Protein AF-A0A7C3GWP3-F1 (afdb_monomer_lite)

Secondary structure (DSSP, 8-state):
--SSSS--PPPHHHHHSHHHHHHHHHHHHHHIIIIISTT--SHHHHHHHHHHHHHH-HHHHHTTTSSSS-HHHHHHHHTTS-HHHHHHHHHHH-S-HHHHHHHHHHHHHHTT--

Structure (mmCIF, N/CA/C/O backbone):
data_AF-A0A7C3GWP3-F1
#
_entry.id   AF-A0A7C3GWP3-F1
#
loop_
_atom_site.group_PDB
_atom_site.id
_atom_site.type_symbol
_atom_site.label_atom_id
_atom_site.label_alt_id
_atom_site.label_comp_id
_atom_site.label_asym_id
_atom_site.label_entity_id
_atom_site.label_seq_id
_atom_site.pdbx_PDB_ins_code
_atom_site.Cartn_x
_atom_site.Cartn_y
_atom_site.Cartn_z
_atom_site.occupancy
_atom_site.B_iso_or_equiv
_atom_site.auth_seq_id
_atom_site.auth_comp_id
_atom_site.auth_asym_id
_atom_site.auth_atom_id
_atom_site.pdbx_PDB_model_num
ATOM 1 N N . LYS A 1 1 ? 2.169 -17.833 -11.429 1.00 47.41 1 LYS A N 1
ATOM 2 C CA . LYS A 1 1 ? 1.521 -17.995 -12.754 1.00 47.41 1 LYS A CA 1
ATOM 3 C C . LYS A 1 1 ? 1.109 -16.643 -13.382 1.00 47.41 1 LYS A C 1
ATOM 5 O O . LYS A 1 1 ? 0.054 -16.601 -13.987 1.00 47.41 1 LYS A O 1
ATOM 10 N N . HIS A 1 2 ? 1.851 -15.531 -13.210 1.00 55.19 2 HIS A N 1
ATOM 11 C CA . HIS A 1 2 ? 1.390 -14.190 -13.666 1.00 55.19 2 HIS A CA 1
ATOM 12 C C . HIS A 1 2 ? 2.416 -13.384 -14.484 1.00 55.19 2 HIS A C 1
ATOM 14 O O . HIS A 1 2 ? 2.122 -12.262 -14.845 1.00 55.19 2 HIS A O 1
ATOM 20 N N . LEU A 1 3 ? 3.587 -13.946 -14.798 1.00 51.16 3 LEU A N 1
ATOM 21 C CA . LEU A 1 3 ? 4.487 -13.409 -15.832 1.00 51.16 3 LEU A CA 1
ATOM 22 C C . LEU A 1 3 ? 5.418 -14.522 -16.334 1.00 51.16 3 LEU A C 1
ATOM 24 O O . LEU A 1 3 ? 5.434 -14.813 -17.516 1.00 51.16 3 LEU A O 1
ATOM 28 N N . TYR A 1 4 ? 6.080 -15.246 -15.417 1.00 54.47 4 TYR A N 1
ATOM 29 C CA . TYR A 1 4 ? 7.057 -16.287 -15.800 1.00 54.47 4 TYR A CA 1
ATOM 30 C C . TYR A 1 4 ? 6.863 -17.664 -15.162 1.00 54.47 4 TYR A C 1
ATOM 32 O O . TYR A 1 4 ? 7.643 -18.576 -15.408 1.00 54.47 4 TYR A O 1
ATOM 40 N N . GLY A 1 5 ? 5.849 -17.852 -14.312 1.00 53.41 5 GLY A N 1
ATOM 41 C CA . GLY A 1 5 ? 5.563 -19.160 -13.694 1.00 53.41 5 GLY A CA 1
ATOM 42 C C . GLY A 1 5 ? 6.619 -19.686 -12.700 1.00 53.41 5 GLY A C 1
ATOM 43 O O . GLY A 1 5 ? 6.259 -20.511 -11.870 1.00 53.41 5 GLY A O 1
ATOM 44 N N . LYS A 1 6 ? 7.853 -19.160 -12.717 1.00 49.97 6 LYS A N 1
ATOM 45 C CA . LYS A 1 6 ? 8.988 -19.447 -11.824 1.00 49.97 6 LYS A CA 1
ATOM 46 C C . LYS A 1 6 ? 9.632 -18.140 -11.336 1.00 49.97 6 LYS A C 1
ATOM 48 O O . LYS A 1 6 ? 9.468 -17.097 -11.971 1.00 49.97 6 LYS A O 1
ATOM 53 N N . ALA A 1 7 ? 10.345 -18.193 -10.209 1.00 57.66 7 ALA A N 1
ATOM 54 C CA . ALA A 1 7 ? 11.149 -17.069 -9.733 1.00 57.66 7 ALA A CA 1
ATOM 55 C C . ALA A 1 7 ? 12.311 -16.839 -10.711 1.00 57.66 7 ALA A C 1
ATOM 57 O O . ALA A 1 7 ? 13.164 -17.708 -10.875 1.00 57.66 7 ALA A O 1
ATOM 58 N N . LYS A 1 8 ? 12.313 -15.692 -11.391 1.00 68.69 8 LYS A N 1
ATOM 59 C CA . LYS A 1 8 ? 13.378 -15.279 -12.304 1.00 68.69 8 LYS A CA 1
ATOM 60 C C . LYS A 1 8 ? 13.759 -13.849 -11.958 1.00 68.69 8 LYS A C 1
ATOM 62 O O . LYS A 1 8 ? 12.902 -12.967 -11.976 1.00 68.69 8 LYS A O 1
ATOM 67 N N . VAL A 1 9 ? 15.028 -13.637 -11.629 1.00 75.12 9 VAL A N 1
ATOM 68 C CA . VAL A 1 9 ? 15.592 -12.289 -11.543 1.00 75.12 9 VAL A CA 1
ATOM 69 C C . VAL A 1 9 ? 15.734 -11.785 -12.977 1.00 75.12 9 VAL A C 1
ATOM 71 O O . VAL A 1 9 ? 16.335 -12.456 -13.817 1.00 75.12 9 VAL A O 1
ATOM 74 N N . LEU A 1 10 ? 15.096 -10.658 -13.286 1.00 81.38 10 LEU A N 1
ATOM 75 C CA . LEU A 1 10 ? 15.157 -10.056 -14.615 1.00 81.38 10 LEU A CA 1
ATOM 76 C C . LEU A 1 10 ? 16.475 -9.293 -14.754 1.00 81.38 10 LEU A C 1
ATOM 78 O O . LEU A 1 10 ? 16.869 -8.569 -13.842 1.00 81.38 10 LEU A O 1
ATOM 82 N N . ALA A 1 11 ? 17.154 -9.461 -15.889 1.00 79.50 11 ALA A N 1
ATOM 83 C CA . ALA A 1 11 ? 18.368 -8.707 -16.177 1.00 79.50 11 ALA A CA 1
ATOM 84 C C . ALA A 1 11 ? 18.049 -7.203 -16.311 1.00 79.50 11 ALA A C 1
ATOM 86 O O . ALA A 1 11 ? 16.968 -6.864 -16.804 1.00 79.50 11 ALA A O 1
ATOM 87 N N . PRO A 1 12 ? 18.975 -6.293 -15.954 1.00 78.75 12 PRO A N 1
ATOM 88 C CA . PRO A 1 12 ? 18.773 -4.853 -16.125 1.00 78.75 12 PRO A CA 1
ATOM 89 C C . PRO A 1 12 ? 18.376 -4.460 -17.554 1.00 78.75 12 PRO A C 1
ATOM 91 O O . PRO A 1 12 ? 17.435 -3.695 -17.737 1.00 78.75 12 PRO A O 1
ATOM 94 N N . SER A 1 13 ? 19.004 -5.065 -18.570 1.00 84.38 13 SER A N 1
ATOM 95 C CA . SER A 1 13 ? 18.684 -4.838 -19.988 1.00 84.38 13 SER A CA 1
ATOM 96 C C . SER A 1 13 ? 17.225 -5.143 -20.340 1.00 84.38 13 SER A C 1
ATOM 98 O O . SER A 1 13 ? 16.623 -4.434 -21.141 1.00 84.38 13 SER A O 1
ATOM 100 N N . TYR A 1 14 ? 16.623 -6.149 -19.700 1.00 83.94 14 TYR A N 1
ATOM 101 C CA . TYR A 1 14 ? 15.207 -6.466 -19.874 1.00 83.94 14 TYR A CA 1
ATOM 102 C C . TYR A 1 14 ? 14.310 -5.368 -19.282 1.00 83.94 14 TYR A C 1
ATOM 104 O O . TYR A 1 14 ? 13.297 -5.016 -19.877 1.00 83.94 14 TYR A O 1
ATOM 112 N N . LEU A 1 15 ? 14.695 -4.798 -18.134 1.00 86.00 15 LEU A N 1
ATOM 113 C CA . LEU A 1 15 ? 13.957 -3.724 -17.459 1.00 86.00 15 LEU A CA 1
ATOM 114 C C . LEU A 1 15 ? 14.177 -2.336 -18.076 1.00 86.00 15 LEU A C 1
ATOM 116 O O . LEU A 1 15 ? 13.379 -1.442 -17.804 1.00 86.00 15 LEU A O 1
ATOM 120 N N . TYR A 1 16 ? 15.226 -2.144 -18.880 1.00 89.12 16 TYR A N 1
ATOM 121 C CA . TYR A 1 16 ? 15.460 -0.904 -19.632 1.00 89.12 16 TYR A CA 1
ATOM 122 C C . TYR A 1 16 ? 14.659 -0.824 -20.934 1.00 89.12 16 TYR A C 1
ATOM 124 O O . TYR A 1 16 ? 14.495 0.264 -21.477 1.00 89.12 16 TYR A O 1
ATOM 132 N N . SER A 1 17 ? 14.109 -1.942 -21.416 1.00 93.75 17 SER A N 1
ATOM 133 C CA . SER A 1 17 ? 13.094 -1.913 -22.470 1.00 93.75 17 SER A CA 1
ATOM 134 C C . SER A 1 17 ? 11.780 -1.371 -21.904 1.00 93.75 17 SER A C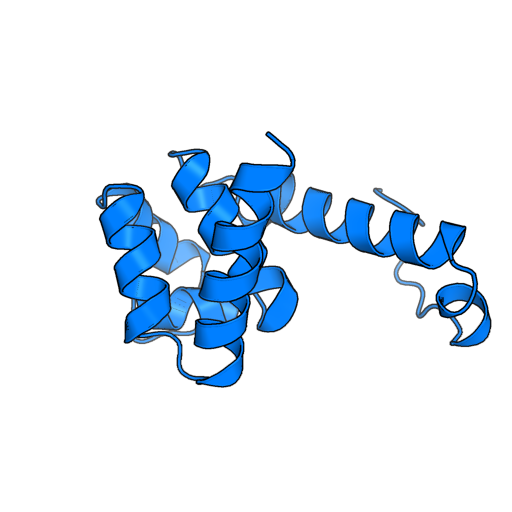 1
ATOM 136 O O . SER A 1 17 ? 11.224 -1.939 -20.962 1.00 93.75 17 SER A O 1
ATOM 138 N N . THR A 1 18 ? 11.281 -0.281 -22.490 1.00 92.19 18 THR A N 1
ATOM 139 C CA . THR A 1 18 ? 10.074 0.423 -22.031 1.00 92.19 18 THR A CA 1
ATOM 140 C C . THR A 1 18 ? 8.857 -0.499 -21.944 1.00 92.19 18 THR A C 1
ATOM 142 O O . THR A 1 18 ? 8.221 -0.563 -20.891 1.00 92.19 18 THR A O 1
ATOM 145 N N . ASP A 1 19 ? 8.574 -1.279 -22.990 1.00 92.50 19 ASP A N 1
ATOM 146 C CA . ASP A 1 19 ? 7.407 -2.173 -23.030 1.00 92.50 19 ASP A CA 1
ATOM 147 C C . ASP A 1 19 ? 7.489 -3.268 -21.962 1.00 92.50 19 ASP A C 1
ATOM 149 O O . ASP A 1 19 ? 6.519 -3.551 -21.249 1.00 92.50 19 ASP A O 1
ATOM 153 N N . ASN A 1 20 ? 8.679 -3.846 -21.788 1.00 90.31 20 ASN A N 1
ATOM 154 C CA . ASN A 1 20 ? 8.930 -4.844 -20.754 1.00 90.31 20 ASN A CA 1
ATOM 155 C C . ASN A 1 20 ? 8.785 -4.241 -19.350 1.00 90.31 20 ASN A C 1
ATOM 157 O O . ASN A 1 20 ? 8.173 -4.860 -18.478 1.00 90.31 20 ASN A O 1
ATOM 161 N N . ASN A 1 21 ? 9.300 -3.029 -19.123 1.00 92.06 21 ASN A N 1
ATOM 162 C CA . ASN A 1 21 ? 9.197 -2.336 -17.841 1.00 92.06 21 ASN A CA 1
ATOM 163 C C . ASN A 1 21 ? 7.737 -2.058 -17.462 1.00 92.06 21 ASN A C 1
ATOM 165 O O . ASN A 1 21 ? 7.309 -2.417 -16.362 1.00 92.06 21 ASN A O 1
ATOM 169 N N . ILE A 1 22 ? 6.959 -1.498 -18.396 1.00 92.75 22 ILE A N 1
ATOM 170 C CA . ILE A 1 22 ? 5.530 -1.217 -18.209 1.00 92.75 22 ILE A CA 1
ATOM 171 C C . ILE A 1 22 ? 4.776 -2.515 -17.916 1.00 92.75 22 ILE A C 1
ATOM 173 O O . ILE A 1 22 ? 3.980 -2.567 -16.974 1.00 92.75 22 ILE A O 1
ATOM 177 N N . THR A 1 23 ? 5.063 -3.582 -18.664 1.00 93.81 23 THR A N 1
ATOM 178 C CA . THR A 1 23 ? 4.426 -4.892 -18.481 1.00 93.81 23 THR A CA 1
ATOM 179 C C . THR A 1 23 ? 4.719 -5.464 -17.095 1.00 93.81 23 THR A C 1
ATOM 181 O O . THR A 1 23 ? 3.805 -5.885 -16.383 1.00 93.81 23 THR A O 1
ATOM 184 N N . VAL A 1 24 ? 5.983 -5.439 -16.667 1.00 92.62 24 VAL A N 1
ATOM 185 C CA . VAL A 1 24 ? 6.398 -5.937 -15.349 1.00 92.62 24 VAL A CA 1
ATOM 186 C C . VAL A 1 24 ? 5.793 -5.108 -14.219 1.00 92.62 24 VAL A C 1
ATOM 188 O O . VAL A 1 24 ? 5.249 -5.681 -13.272 1.00 92.62 24 VAL A O 1
ATOM 191 N N . GLY A 1 25 ? 5.834 -3.778 -14.323 1.00 93.62 25 GLY A N 1
ATOM 192 C CA . GLY A 1 25 ? 5.242 -2.874 -13.338 1.00 93.62 25 GLY A CA 1
ATOM 193 C C . GLY A 1 25 ? 3.735 -3.094 -13.195 1.00 93.62 25 GLY A C 1
ATOM 194 O O . GLY A 1 25 ? 3.229 -3.267 -12.084 1.00 93.62 25 GLY A O 1
ATOM 195 N N . SER A 1 26 ? 3.027 -3.188 -14.322 1.00 95.12 26 SER A N 1
ATOM 196 C CA . SER A 1 26 ? 1.580 -3.428 -14.372 1.00 95.12 26 SER A CA 1
ATOM 197 C C . SER A 1 26 ? 1.207 -4.789 -13.789 1.00 95.12 26 SER A C 1
ATOM 199 O O . SER A 1 26 ? 0.287 -4.899 -12.974 1.00 95.12 26 SER A O 1
ATOM 201 N N . ALA A 1 27 ? 1.964 -5.835 -14.125 1.00 94.62 27 ALA A N 1
ATOM 202 C CA . ALA A 1 27 ? 1.763 -7.160 -13.556 1.00 94.62 27 ALA A CA 1
ATOM 203 C C . ALA A 1 27 ? 2.024 -7.186 -12.042 1.00 94.62 27 ALA A C 1
ATOM 205 O O . ALA A 1 27 ? 1.306 -7.863 -11.301 1.00 94.62 27 ALA A O 1
ATOM 206 N N . TYR A 1 28 ? 3.019 -6.439 -11.553 1.00 95.12 28 TYR A N 1
ATOM 207 C CA . TYR A 1 28 ? 3.282 -6.350 -10.120 1.00 95.12 28 TYR A CA 1
ATOM 208 C C . TYR A 1 28 ? 2.163 -5.611 -9.374 1.00 95.12 28 TYR A C 1
ATOM 210 O O . TYR A 1 28 ? 1.689 -6.108 -8.350 1.00 95.12 28 TYR A O 1
ATOM 218 N N . LEU A 1 29 ? 1.661 -4.497 -9.919 1.00 97.00 29 LEU A N 1
ATOM 219 C CA . LEU A 1 29 ? 0.473 -3.809 -9.397 1.00 97.00 29 LEU A CA 1
ATOM 220 C C . LEU A 1 29 ? -0.744 -4.743 -9.348 1.00 97.00 29 LEU A C 1
ATOM 222 O O . LEU A 1 29 ? -1.431 -4.805 -8.326 1.00 97.00 29 LEU A O 1
ATOM 226 N N . HIS A 1 30 ? -0.966 -5.531 -10.403 1.00 96.50 30 HIS A N 1
ATOM 227 C CA . HIS A 1 30 ? -2.030 -6.531 -10.444 1.00 96.50 30 HIS A CA 1
ATOM 228 C C . HIS A 1 30 ? -1.874 -7.580 -9.329 1.00 96.50 30 HIS A C 1
ATOM 230 O O . HIS A 1 30 ? -2.832 -7.887 -8.618 1.00 96.50 30 HIS A O 1
ATOM 236 N N . VAL A 1 31 ? -0.666 -8.116 -9.120 1.00 96.56 31 VAL A N 1
ATOM 237 C CA . VAL A 1 31 ? -0.393 -9.073 -8.032 1.00 96.56 31 VAL A CA 1
ATOM 238 C C . VAL A 1 31 ? -0.649 -8.446 -6.661 1.00 96.56 31 VAL A C 1
ATOM 240 O O . VAL A 1 31 ? -1.279 -9.081 -5.810 1.00 96.56 31 VAL A O 1
ATOM 243 N N . LEU A 1 32 ? -0.204 -7.209 -6.433 1.00 97.44 32 LEU A N 1
ATOM 244 C CA . LEU A 1 32 ? -0.471 -6.506 -5.181 1.00 97.44 32 LEU A CA 1
ATOM 245 C C . LEU A 1 32 ? -1.980 -6.378 -4.946 1.00 97.44 32 LEU A C 1
ATOM 247 O O . LEU A 1 32 ? -2.479 -6.863 -3.929 1.00 97.44 32 LEU A O 1
ATOM 251 N N . TYR A 1 33 ? -2.708 -5.804 -5.901 1.00 98.31 33 TYR A N 1
ATOM 252 C CA . TYR A 1 33 ? -4.130 -5.510 -5.757 1.00 98.31 33 TYR A CA 1
ATOM 253 C C . TYR A 1 33 ? -4.988 -6.777 -5.619 1.00 98.31 33 TYR A C 1
ATOM 255 O O . TYR A 1 33 ? -5.740 -6.928 -4.654 1.00 98.31 33 TYR A O 1
ATOM 263 N N . TYR A 1 34 ? -4.864 -7.721 -6.555 1.00 97.44 34 TYR A N 1
ATOM 264 C CA . TYR A 1 34 ? -5.772 -8.869 -6.647 1.00 97.44 34 TYR A CA 1
ATOM 265 C C . TYR A 1 34 ? -5.350 -10.068 -5.803 1.00 97.44 34 TYR A C 1
ATOM 267 O O . TYR A 1 34 ? -6.190 -10.906 -5.474 1.00 97.44 34 TYR A O 1
ATOM 275 N N . LYS A 1 35 ? -4.071 -10.170 -5.417 1.00 95.06 35 LYS A N 1
ATOM 276 C CA . LYS A 1 35 ? -3.572 -11.308 -4.635 1.00 95.06 35 LYS A CA 1
ATOM 277 C C . LYS A 1 35 ? -3.206 -10.919 -3.211 1.00 95.06 35 LYS A C 1
ATOM 279 O O . LYS A 1 35 ? -3.769 -11.482 -2.272 1.00 95.06 35 LYS A O 1
ATOM 284 N N . TYR A 1 36 ? -2.265 -9.994 -3.030 1.00 94.69 36 TYR A N 1
ATOM 285 C CA . TYR A 1 36 ? -1.714 -9.707 -1.697 1.00 94.69 36 TYR A CA 1
ATOM 286 C C . TYR A 1 36 ? -2.685 -8.904 -0.836 1.00 94.69 36 TYR A C 1
ATOM 288 O O . TYR A 1 36 ? -2.867 -9.202 0.343 1.00 94.69 36 TYR A O 1
ATOM 296 N N . LEU A 1 37 ? -3.352 -7.924 -1.438 1.00 97.75 37 LEU A N 1
ATOM 297 C CA . LEU A 1 37 ? -4.217 -6.972 -0.747 1.00 97.75 37 LEU A CA 1
ATOM 298 C C . LEU A 1 37 ? -5.707 -7.316 -0.901 1.00 97.75 37 LEU A C 1
ATOM 300 O O . LEU A 1 37 ? -6.568 -6.555 -0.465 1.00 97.75 37 LEU A O 1
ATOM 304 N N . ARG A 1 38 ? -6.022 -8.502 -1.444 1.00 98.00 38 ARG A N 1
ATOM 305 C CA . ARG A 1 38 ? -7.385 -8.959 -1.774 1.00 98.00 38 ARG A CA 1
ATOM 306 C C . ARG A 1 38 ? -8.383 -8.925 -0.615 1.00 98.00 38 ARG A C 1
ATOM 308 O O . ARG A 1 38 ? -9.584 -8.916 -0.843 1.00 98.00 38 ARG A O 1
ATOM 315 N N . LYS A 1 39 ? -7.891 -8.955 0.628 1.00 98.38 39 LYS A N 1
ATOM 316 C CA . LYS A 1 39 ? -8.725 -8.951 1.839 1.00 98.38 39 LYS A CA 1
ATOM 317 C C . LYS A 1 39 ? -9.143 -7.542 2.293 1.00 98.38 39 LYS A C 1
ATOM 319 O O . LYS A 1 39 ? -9.973 -7.437 3.194 1.00 98.38 39 LYS A O 1
ATOM 324 N N . VAL A 1 40 ? -8.590 -6.476 1.704 1.00 98.69 40 VAL A N 1
ATOM 325 C CA . VAL A 1 40 ? -9.066 -5.098 1.922 1.00 98.69 40 VAL A CA 1
ATOM 326 C C . VAL A 1 40 ? -10.354 -4.915 1.131 1.00 98.69 40 VAL A C 1
ATOM 328 O O . VAL A 1 40 ? -10.316 -4.947 -0.093 1.00 98.69 40 VAL A O 1
ATOM 331 N N . LYS A 1 41 ? -11.497 -4.790 1.801 1.00 98.50 41 LYS A N 1
ATOM 332 C CA . LYS A 1 41 ? -12.821 -4.881 1.166 1.00 98.50 41 LYS A CA 1
ATOM 333 C C . LYS A 1 41 ? -13.139 -3.670 0.295 1.00 98.50 41 LYS A C 1
ATOM 335 O O . LYS A 1 41 ? -13.528 -3.858 -0.852 1.00 98.50 41 LYS A O 1
ATOM 340 N N . ASP A 1 42 ? -12.933 -2.463 0.819 1.00 98.56 42 ASP A N 1
ATOM 341 C CA . ASP A 1 42 ? -13.182 -1.237 0.063 1.00 98.56 42 ASP A CA 1
ATOM 342 C C . ASP A 1 42 ? -12.159 -1.092 -1.085 1.00 98.56 42 ASP A C 1
ATOM 344 O O . ASP A 1 42 ? -10.943 -1.134 -0.841 1.00 98.56 42 ASP A O 1
ATOM 348 N N . PRO A 1 43 ? -12.612 -0.945 -2.343 1.00 98.12 43 PRO A N 1
ATOM 349 C CA . PRO A 1 43 ? -11.719 -0.916 -3.495 1.00 98.12 43 PRO A CA 1
ATOM 350 C C . PRO A 1 43 ? -10.817 0.323 -3.512 1.00 98.12 43 PRO A C 1
ATOM 352 O O . PRO A 1 43 ? -9.670 0.206 -3.946 1.00 98.12 43 PRO A O 1
ATOM 355 N N . ARG A 1 44 ? -11.268 1.477 -2.996 1.00 97.94 44 ARG A N 1
ATOM 356 C CA . ARG A 1 44 ? -10.456 2.707 -2.927 1.00 97.94 44 ARG A CA 1
ATOM 357 C C . ARG A 1 44 ? -9.354 2.581 -1.875 1.00 97.94 44 ARG A C 1
ATOM 359 O O . ARG A 1 44 ? -8.191 2.837 -2.173 1.00 97.94 44 ARG A O 1
ATOM 366 N N . SER A 1 45 ? -9.678 2.065 -0.692 1.00 98.75 45 SER A N 1
ATOM 367 C CA . SER A 1 45 ? -8.710 1.677 0.338 1.00 98.75 45 SER A CA 1
ATOM 368 C C . SER A 1 45 ? -7.677 0.702 -0.213 1.00 98.75 45 SER A C 1
ATOM 370 O O . SER A 1 45 ? -6.478 0.861 0.022 1.00 98.75 45 SER A O 1
ATOM 372 N N . ARG A 1 46 ? -8.115 -0.292 -1.000 1.00 98.69 46 ARG A N 1
ATOM 373 C CA . ARG A 1 46 ? -7.206 -1.252 -1.633 1.00 98.69 46 ARG A CA 1
ATOM 374 C C . ARG A 1 46 ? -6.277 -0.579 -2.644 1.00 98.69 46 ARG A C 1
ATOM 376 O O . ARG A 1 46 ? -5.092 -0.909 -2.654 1.00 98.69 46 ARG A O 1
ATOM 383 N N . ILE A 1 47 ? -6.766 0.378 -3.438 1.00 98.25 47 ILE A N 1
ATOM 384 C CA . ILE A 1 47 ? -5.933 1.198 -4.336 1.00 98.25 47 ILE A CA 1
ATOM 385 C C . ILE A 1 47 ? -4.874 1.956 -3.526 1.00 98.25 47 ILE A C 1
ATOM 387 O O . ILE A 1 47 ? -3.686 1.825 -3.815 1.00 98.25 47 ILE A O 1
ATOM 391 N N . TYR A 1 48 ? -5.259 2.669 -2.464 1.00 98.56 48 TYR A N 1
ATOM 392 C CA . TYR A 1 48 ? -4.310 3.426 -1.639 1.00 98.56 48 TYR A CA 1
ATOM 393 C C . TYR A 1 48 ? -3.237 2.534 -1.003 1.00 98.56 48 TYR A C 1
ATOM 395 O O . TYR A 1 48 ? -2.046 2.851 -1.055 1.00 98.56 48 TYR A O 1
ATOM 403 N N . CYS A 1 49 ? -3.630 1.375 -0.467 1.00 98.56 49 CYS A N 1
ATOM 404 C CA . CYS A 1 49 ? -2.681 0.387 0.039 1.00 98.56 49 CYS A CA 1
ATOM 405 C C . CYS A 1 49 ? -1.782 -0.185 -1.067 1.00 98.56 49 CYS A C 1
ATOM 407 O O . CYS A 1 49 ? -0.616 -0.459 -0.796 1.00 98.56 49 CYS A O 1
ATOM 409 N N . THR A 1 50 ? -2.288 -0.351 -2.294 1.00 98.56 50 THR A N 1
ATOM 410 C CA . THR A 1 50 ? -1.511 -0.842 -3.447 1.00 98.56 50 THR A CA 1
ATOM 411 C C . THR A 1 50 ? -0.434 0.157 -3.848 1.00 98.56 50 THR A C 1
ATOM 413 O O . THR A 1 50 ? 0.723 -0.231 -3.981 1.00 98.56 50 THR A O 1
ATOM 416 N N . ILE A 1 51 ? -0.783 1.443 -3.950 1.00 98.19 51 ILE A N 1
ATOM 417 C CA . ILE A 1 51 ? 0.165 2.529 -4.244 1.00 98.19 51 ILE A CA 1
ATOM 418 C C . ILE A 1 51 ? 1.282 2.554 -3.196 1.00 98.19 51 ILE A C 1
ATOM 420 O O . ILE A 1 51 ? 2.463 2.583 -3.537 1.00 98.19 51 ILE A O 1
ATOM 424 N N . ALA A 1 52 ? 0.921 2.492 -1.911 1.00 98.44 52 ALA A N 1
ATOM 425 C CA . ALA A 1 52 ? 1.903 2.457 -0.834 1.00 98.44 52 ALA A CA 1
ATOM 426 C C . ALA A 1 52 ? 2.779 1.191 -0.905 1.00 98.44 52 ALA A C 1
ATOM 428 O O . ALA A 1 52 ? 4.004 1.278 -0.838 1.00 98.44 52 ALA A O 1
ATOM 429 N N . ALA A 1 53 ? 2.172 0.014 -1.085 1.00 98.25 53 ALA A N 1
ATOM 430 C CA . ALA A 1 53 ? 2.880 -1.264 -1.140 1.00 98.25 53 ALA A CA 1
ATOM 431 C C . ALA A 1 53 ? 3.812 -1.386 -2.352 1.00 98.25 53 ALA A C 1
ATOM 433 O O . ALA A 1 53 ? 4.824 -2.075 -2.250 1.00 98.25 53 ALA A O 1
ATOM 434 N N . TYR A 1 54 ? 3.513 -0.717 -3.466 1.00 97.69 54 TYR A N 1
ATOM 435 C CA . TYR A 1 54 ? 4.403 -0.677 -4.624 1.00 97.69 54 TYR A CA 1
ATOM 436 C C . TYR A 1 54 ? 5.741 -0.002 -4.284 1.00 97.69 54 TYR A C 1
ATOM 438 O O . TYR A 1 54 ? 6.790 -0.506 -4.670 1.00 97.69 54 TYR A O 1
ATOM 446 N N . ASN A 1 55 ? 5.716 1.087 -3.505 1.00 98.00 55 ASN A N 1
ATOM 447 C CA . ASN A 1 55 ? 6.926 1.817 -3.109 1.00 98.00 55 ASN A CA 1
ATOM 448 C C . ASN A 1 55 ? 7.627 1.227 -1.871 1.00 98.00 55 ASN A C 1
ATOM 450 O O . ASN A 1 55 ? 8.849 1.195 -1.836 1.00 98.00 55 ASN A O 1
ATOM 454 N N . THR A 1 56 ? 6.887 0.762 -0.854 1.00 96.31 56 THR A N 1
ATOM 455 C CA . THR A 1 56 ? 7.487 0.339 0.433 1.00 96.31 56 THR A CA 1
ATOM 456 C C . THR A 1 56 ? 7.250 -1.126 0.820 1.00 96.31 56 THR A C 1
ATOM 458 O O . THR A 1 56 ? 7.800 -1.610 1.810 1.00 96.31 56 THR A O 1
ATOM 461 N N . GLY A 1 57 ? 6.425 -1.861 0.074 1.00 96.38 57 GLY A N 1
ATOM 462 C CA . GLY A 1 57 ? 6.017 -3.228 0.405 1.00 96.38 57 GLY A CA 1
ATOM 463 C C . GLY A 1 57 ? 4.850 -3.314 1.402 1.00 96.38 57 GLY A C 1
ATOM 464 O O . GLY A 1 57 ? 4.690 -2.494 2.308 1.00 96.38 57 GLY A O 1
ATOM 465 N N . ALA A 1 58 ? 4.022 -4.357 1.266 1.00 95.31 58 ALA A N 1
ATOM 466 C CA . ALA A 1 58 ? 2.793 -4.533 2.054 1.00 95.31 58 ALA A CA 1
ATOM 467 C C . ALA A 1 58 ? 3.032 -4.625 3.577 1.00 95.31 58 ALA A C 1
ATOM 469 O O . ALA A 1 58 ? 2.221 -4.150 4.372 1.00 95.31 58 ALA A O 1
ATOM 470 N N . SER A 1 59 ? 4.161 -5.190 4.011 1.00 94.12 59 SER A N 1
ATOM 471 C CA . SER A 1 59 ? 4.503 -5.277 5.436 1.00 94.12 59 SER A CA 1
ATOM 472 C C . SER A 1 59 ? 4.744 -3.903 6.069 1.00 94.12 59 SER A C 1
ATOM 474 O O . SER A 1 59 ? 4.381 -3.694 7.223 1.00 94.12 59 SER A O 1
ATOM 476 N N . ASN A 1 60 ? 5.287 -2.939 5.320 1.00 96.69 60 ASN A N 1
ATOM 477 C CA . ASN A 1 60 ? 5.444 -1.564 5.800 1.00 96.69 60 ASN A CA 1
ATOM 478 C C . ASN A 1 60 ? 4.124 -0.790 5.769 1.00 96.69 60 ASN A C 1
ATOM 480 O O . ASN A 1 60 ? 3.891 0.028 6.655 1.00 96.69 60 ASN A O 1
ATOM 484 N N . VAL A 1 61 ? 3.217 -1.116 4.842 1.00 98.00 61 VAL A N 1
ATOM 485 C CA . VAL A 1 61 ? 1.838 -0.597 4.864 1.00 98.00 61 VAL A CA 1
ATOM 486 C C . VAL A 1 61 ? 1.130 -0.958 6.172 1.00 98.00 61 VAL A C 1
ATOM 488 O O . VAL A 1 61 ? 0.446 -0.116 6.748 1.00 98.00 61 VAL A O 1
ATOM 491 N N . ALA A 1 62 ? 1.352 -2.167 6.700 1.00 98.00 62 ALA A N 1
ATOM 492 C CA . ALA A 1 62 ? 0.771 -2.596 7.974 1.00 98.00 62 ALA A CA 1
ATOM 493 C C . ALA A 1 62 ? 1.121 -1.654 9.141 1.00 98.00 62 ALA A C 1
ATOM 495 O O . ALA A 1 62 ? 0.268 -1.410 9.996 1.00 98.00 62 ALA A O 1
ATOM 496 N N . ARG A 1 63 ? 2.328 -1.062 9.137 1.00 97.50 63 ARG A N 1
ATOM 497 C CA . ARG A 1 63 ? 2.799 -0.146 10.191 1.00 97.50 63 ARG A CA 1
ATOM 498 C C . ARG A 1 63 ? 1.940 1.119 10.333 1.00 97.50 63 ARG A C 1
ATOM 500 O O . ARG A 1 63 ? 1.934 1.720 11.401 1.00 97.50 63 ARG A O 1
ATOM 507 N N . ALA A 1 64 ? 1.191 1.506 9.296 1.00 97.88 64 ALA A N 1
ATOM 508 C CA . ALA A 1 64 ? 0.276 2.647 9.366 1.00 97.88 64 ALA A CA 1
ATOM 509 C C . ALA A 1 64 ? -1.002 2.359 10.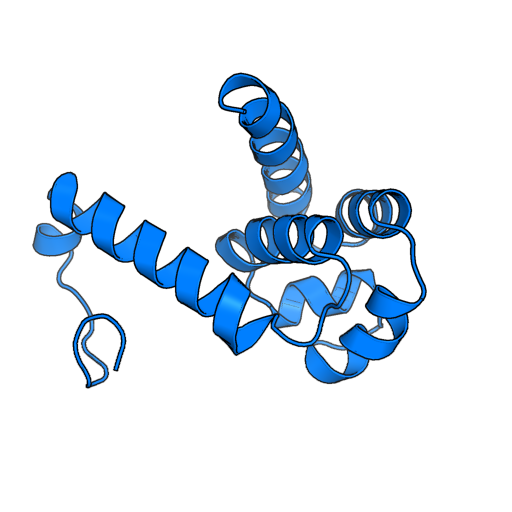183 1.00 97.88 64 ALA A C 1
ATOM 511 O O . ALA A 1 64 ? -1.667 3.292 10.642 1.00 97.88 64 ALA A O 1
ATOM 512 N N . PHE A 1 65 ? -1.339 1.081 10.384 1.00 98.25 65 PHE A N 1
ATOM 513 C CA . PHE A 1 65 ? -2.583 0.646 11.032 1.00 98.25 65 PHE A CA 1
ATOM 514 C C . PHE A 1 65 ? -2.340 -0.117 12.334 1.00 98.25 65 PHE A C 1
ATOM 516 O O . PHE A 1 65 ? -3.163 -0.053 13.242 1.00 98.25 65 PHE A O 1
ATOM 523 N N . ILE A 1 66 ? -1.211 -0.822 12.440 1.00 97.56 66 ILE A N 1
ATOM 524 C CA . ILE A 1 66 ? -0.813 -1.600 13.617 1.00 97.56 66 ILE A CA 1
ATOM 525 C C . ILE A 1 66 ? 0.686 -1.422 13.887 1.00 97.56 66 ILE A C 1
ATOM 527 O O . ILE A 1 66 ? 1.461 -1.165 12.975 1.00 97.56 66 ILE A O 1
ATOM 531 N N . LYS A 1 67 ? 1.149 -1.648 15.121 1.00 94.31 67 LYS A N 1
ATOM 532 C CA . LYS A 1 67 ? 2.582 -1.556 15.487 1.00 94.31 67 LYS A CA 1
ATOM 533 C C . LYS A 1 67 ? 3.428 -2.767 15.028 1.00 94.31 67 LYS A C 1
ATOM 535 O O . LYS A 1 67 ? 4.423 -3.099 15.661 1.00 94.31 67 LYS A O 1
ATOM 540 N N . LYS A 1 68 ? 3.030 -3.467 13.956 1.00 94.56 68 LYS A N 1
ATOM 541 C CA . LYS A 1 68 ? 3.674 -4.698 13.454 1.00 94.56 68 LYS A CA 1
ATOM 542 C C . LYS A 1 68 ? 3.772 -4.698 11.927 1.00 94.56 68 LYS A C 1
ATOM 544 O O . LYS A 1 68 ? 2.921 -4.140 11.241 1.00 94.56 68 LYS A O 1
ATOM 549 N N . GLN A 1 69 ? 4.765 -5.400 11.386 1.00 94.56 69 GLN A N 1
ATOM 550 C CA . GLN A 1 69 ? 4.959 -5.599 9.941 1.00 94.56 69 GLN A CA 1
ATOM 551 C C . GLN A 1 69 ? 4.172 -6.799 9.398 1.00 94.56 69 GLN A C 1
ATOM 553 O O . GLN A 1 69 ? 4.727 -7.680 8.749 1.00 94.56 69 GLN A O 1
ATOM 558 N N . HIS A 1 70 ? 2.870 -6.863 9.679 1.00 95.69 70 HIS A N 1
ATOM 559 C CA . HIS A 1 70 ? 2.050 -8.012 9.296 1.00 95.69 70 HIS A CA 1
ATOM 560 C C . HIS A 1 70 ? 0.734 -7.581 8.647 1.00 95.69 70 HIS A C 1
ATOM 562 O O . HIS A 1 70 ? -0.275 -7.360 9.320 1.00 95.69 70 HIS A O 1
ATOM 568 N N . PHE A 1 71 ? 0.730 -7.488 7.313 1.00 96.62 71 PHE A N 1
ATOM 569 C CA . PHE A 1 71 ? -0.398 -6.931 6.559 1.00 96.62 71 PHE A CA 1
ATOM 570 C C . PHE A 1 71 ? -1.724 -7.646 6.844 1.00 96.62 71 PHE A C 1
ATOM 572 O O . PHE A 1 71 ? -2.724 -6.994 7.120 1.00 96.62 71 PHE A O 1
ATOM 579 N N . ASN A 1 72 ? -1.730 -8.981 6.895 1.00 95.88 72 ASN A N 1
ATOM 580 C CA . ASN A 1 72 ? -2.947 -9.751 7.182 1.00 95.88 72 ASN A CA 1
ATOM 581 C C . ASN A 1 72 ? -3.566 -9.438 8.558 1.00 95.88 72 ASN A C 1
ATOM 583 O O . ASN A 1 72 ? -4.775 -9.564 8.703 1.00 95.88 72 ASN A O 1
ATOM 587 N N . GLN A 1 73 ? -2.768 -9.024 9.552 1.00 97.00 73 GLN A N 1
ATOM 588 C CA . GLN A 1 73 ? -3.299 -8.601 10.859 1.00 97.00 73 GLN A CA 1
ATOM 589 C C . GLN A 1 73 ? -3.858 -7.172 10.782 1.00 97.00 73 GLN A C 1
ATOM 591 O O . GLN A 1 73 ? -4.866 -6.864 11.412 1.00 97.00 73 GLN A O 1
ATOM 596 N N . ALA A 1 74 ? -3.247 -6.314 9.958 1.00 98.06 74 ALA A N 1
ATOM 597 C CA . ALA A 1 74 ? -3.709 -4.948 9.732 1.00 98.06 74 ALA A CA 1
ATOM 598 C C . ALA A 1 74 ? -5.043 -4.885 8.973 1.00 98.06 74 ALA A C 1
ATOM 600 O O . ALA A 1 74 ? -5.810 -3.953 9.190 1.00 98.06 74 ALA A O 1
ATOM 601 N N . VAL A 1 75 ? -5.351 -5.875 8.125 1.00 98.38 75 VAL A N 1
ATOM 602 C CA . VAL A 1 75 ? -6.585 -5.925 7.314 1.00 98.38 75 VAL A CA 1
ATOM 603 C C . VAL A 1 75 ? -7.848 -5.697 8.147 1.00 98.38 75 VAL A C 1
ATOM 605 O O . VAL A 1 75 ? -8.732 -4.962 7.715 1.00 98.38 75 VAL A O 1
ATOM 608 N N . ASN A 1 76 ? -7.932 -6.275 9.348 1.00 97.69 76 ASN A N 1
ATOM 609 C CA . ASN A 1 76 ? -9.100 -6.103 10.216 1.00 97.69 76 ASN A CA 1
ATOM 610 C C . ASN A 1 76 ? -9.270 -4.657 10.697 1.00 97.69 76 ASN A C 1
ATOM 612 O O . ASN A 1 76 ? -10.397 -4.221 10.896 1.00 97.69 76 ASN A O 1
ATOM 616 N N . HIS A 1 77 ? -8.174 -3.917 10.876 1.00 98.31 77 HIS A N 1
ATOM 617 C CA . HIS A 1 77 ? -8.218 -2.492 11.199 1.00 98.31 77 HIS A CA 1
ATOM 618 C C . HIS A 1 77 ? -8.535 -1.658 9.958 1.00 98.31 77 HIS A C 1
ATOM 620 O O . HIS A 1 77 ? -9.384 -0.781 10.026 1.00 98.31 77 HIS A O 1
ATOM 626 N N . ILE A 1 78 ? -7.912 -1.972 8.817 1.00 98.69 78 ILE A N 1
ATOM 627 C CA . ILE A 1 78 ? -8.143 -1.272 7.544 1.00 98.69 78 ILE A CA 1
ATOM 628 C C . ILE A 1 78 ? -9.622 -1.349 7.146 1.00 98.69 78 ILE A C 1
ATOM 630 O O . ILE A 1 78 ? -10.216 -0.340 6.798 1.00 98.69 78 ILE A O 1
ATOM 634 N N . ASN A 1 79 ? -10.241 -2.527 7.253 1.00 98.75 79 ASN A N 1
ATOM 635 C CA . ASN A 1 79 ? -11.641 -2.741 6.874 1.00 98.75 79 ASN A CA 1
ATOM 636 C C . ASN A 1 79 ? -12.666 -2.081 7.813 1.00 98.75 79 ASN A C 1
ATOM 638 O O . ASN A 1 79 ? -13.856 -2.145 7.520 1.00 98.75 79 ASN A O 1
ATOM 642 N N . LYS A 1 80 ? -12.233 -1.504 8.940 1.00 98.50 80 LYS A N 1
ATOM 643 C CA . LYS A 1 80 ? -13.090 -0.724 9.849 1.00 98.50 80 LYS A CA 1
ATOM 644 C C . LYS A 1 80 ? -13.059 0.776 9.547 1.00 98.50 80 LYS A C 1
ATOM 646 O O . LYS A 1 80 ? -13.798 1.518 10.176 1.00 98.50 80 LYS A O 1
ATOM 651 N N . LEU A 1 81 ? -12.188 1.207 8.638 1.00 98.69 81 LEU A N 1
ATOM 652 C CA . LEU A 1 81 ? -11.993 2.603 8.270 1.00 98.69 81 LEU A CA 1
ATOM 653 C C 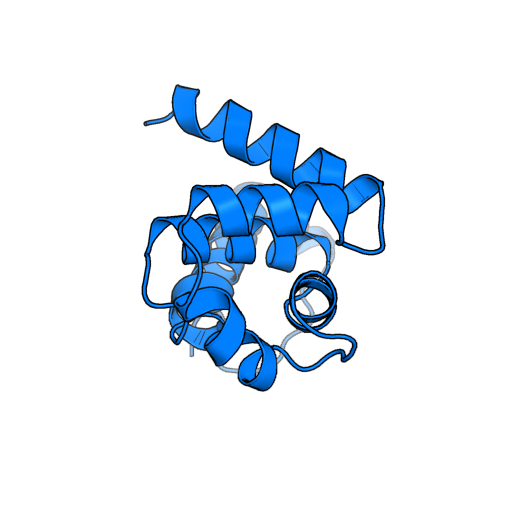. LEU A 1 81 ? -12.644 2.891 6.915 1.00 98.69 81 LEU A C 1
ATOM 655 O O . LEU A 1 81 ? -12.671 2.037 6.025 1.00 98.69 81 LEU A O 1
ATOM 659 N N . SER A 1 82 ? -13.101 4.125 6.741 1.00 98.69 82 SER A N 1
ATOM 660 C CA . SER A 1 82 ? -13.427 4.681 5.429 1.00 98.69 82 SER A CA 1
ATOM 661 C C . SER A 1 82 ? -12.173 4.813 4.553 1.00 98.69 82 SER A C 1
ATOM 663 O O . SER A 1 82 ? -11.040 4.855 5.045 1.00 98.69 82 SER A O 1
ATOM 665 N N . SER A 1 83 ? -12.357 4.928 3.234 1.00 98.56 83 SER A N 1
ATOM 666 C CA . SER A 1 83 ? -11.241 5.134 2.299 1.00 98.56 83 SER A CA 1
ATOM 667 C C . SER A 1 83 ? -10.414 6.377 2.620 1.00 98.56 83 SER A C 1
ATOM 669 O O . SER A 1 83 ? -9.190 6.363 2.468 1.00 98.56 83 SER A O 1
ATOM 671 N N . ASP A 1 84 ? -11.060 7.433 3.109 1.00 98.50 84 ASP A N 1
ATOM 672 C CA . ASP A 1 84 ? -10.396 8.691 3.439 1.00 98.50 84 ASP A CA 1
ATOM 673 C C . ASP A 1 84 ? -9.577 8.556 4.722 1.00 98.50 84 ASP A C 1
ATOM 675 O O . ASP A 1 84 ? -8.426 8.991 4.769 1.00 98.50 84 ASP A O 1
ATOM 679 N N . GLU A 1 85 ? -10.095 7.860 5.736 1.00 98.81 85 GLU A N 1
ATOM 680 C CA .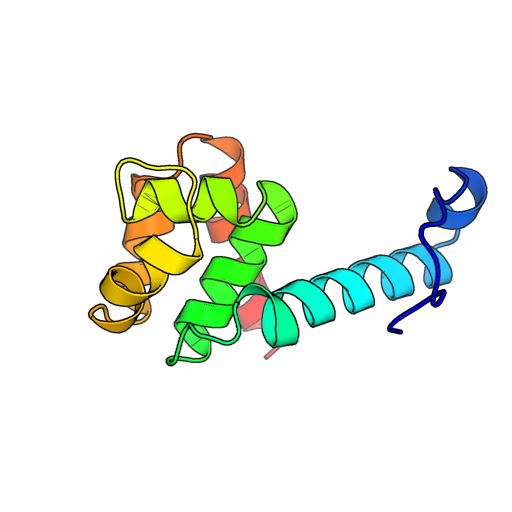 GLU A 1 85 ? -9.329 7.527 6.940 1.00 98.81 85 GLU A CA 1
ATOM 681 C C . GLU A 1 85 ? -8.130 6.626 6.629 1.00 98.81 85 GLU A C 1
ATOM 683 O O . GLU A 1 85 ? -7.047 6.835 7.181 1.00 98.81 85 GLU A O 1
ATOM 688 N N . VAL A 1 86 ? -8.280 5.663 5.712 1.00 98.81 86 VAL A N 1
ATOM 689 C CA . VAL A 1 86 ? -7.167 4.831 5.229 1.00 98.81 86 VAL A CA 1
ATOM 690 C C . VAL A 1 86 ? -6.104 5.697 4.558 1.00 98.81 86 VAL A C 1
ATOM 692 O O . VAL A 1 86 ? -4.922 5.586 4.893 1.00 98.81 86 VAL A O 1
ATOM 695 N N . TYR A 1 87 ? -6.503 6.595 3.657 1.00 98.62 87 TYR A N 1
ATOM 696 C CA . TYR A 1 87 ? -5.583 7.520 3.000 1.00 98.62 87 TYR A CA 1
ATOM 697 C C . TYR A 1 87 ? -4.843 8.402 4.013 1.00 98.62 87 TYR A C 1
ATOM 699 O O . TYR A 1 87 ? -3.613 8.480 3.995 1.00 98.62 87 TYR A O 1
ATOM 707 N N . GLN A 1 88 ? -5.566 9.001 4.962 1.00 98.69 88 GLN A N 1
ATOM 708 C CA . GLN A 1 88 ? -4.975 9.837 6.008 1.00 98.69 88 GLN A CA 1
ATOM 709 C C . GLN A 1 88 ? -4.038 9.049 6.929 1.00 98.69 88 GLN A C 1
ATOM 711 O O . GLN A 1 88 ? -2.971 9.550 7.294 1.00 98.69 88 GLN A O 1
ATOM 716 N N . ALA A 1 89 ? -4.385 7.811 7.286 1.00 98.56 89 ALA A N 1
ATOM 717 C CA . ALA A 1 89 ? -3.518 6.946 8.078 1.00 98.56 89 ALA A CA 1
ATOM 718 C C . ALA A 1 89 ? -2.192 6.681 7.352 1.00 98.56 89 ALA A C 1
ATOM 720 O O . ALA A 1 89 ? -1.130 6.822 7.960 1.00 98.56 89 ALA A O 1
ATOM 721 N N . LEU A 1 90 ? -2.228 6.386 6.049 1.00 98.56 90 LEU A N 1
ATOM 722 C CA . LEU A 1 90 ? -1.019 6.201 5.242 1.00 98.56 90 LEU A CA 1
ATOM 723 C C . LEU A 1 90 ? -0.163 7.475 5.216 1.00 98.56 90 LEU A C 1
ATOM 725 O O . LEU A 1 90 ? 1.035 7.417 5.494 1.00 98.56 90 LEU A O 1
ATOM 729 N N . LEU A 1 91 ? -0.776 8.634 4.962 1.00 98.44 91 LEU A N 1
ATOM 730 C CA . LEU A 1 91 ? -0.076 9.922 4.889 1.00 98.44 91 LEU A CA 1
ATOM 731 C C . LEU A 1 91 ? 0.509 10.412 6.215 1.00 98.44 91 LEU A C 1
ATOM 733 O O . LEU A 1 91 ? 1.392 11.267 6.193 1.00 98.44 91 LEU A O 1
ATOM 737 N N . LYS A 1 92 ? 0.025 9.914 7.355 1.00 98.00 92 LYS A N 1
ATOM 738 C CA . LYS A 1 92 ? 0.498 10.332 8.684 1.00 98.00 92 LYS A CA 1
ATOM 739 C C . LYS A 1 92 ? 1.434 9.312 9.327 1.00 98.00 92 LYS A C 1
ATOM 741 O O . LYS A 1 92 ? 2.372 9.703 10.011 1.00 98.00 92 LYS A O 1
ATOM 746 N N . ARG A 1 93 ? 1.176 8.015 9.132 1.00 97.81 93 ARG A N 1
ATOM 747 C CA . ARG A 1 93 ? 1.731 6.941 9.975 1.00 97.81 93 ARG A CA 1
ATOM 748 C C . ARG A 1 93 ? 2.663 5.977 9.248 1.00 97.81 93 ARG A C 1
ATOM 750 O O . ARG A 1 93 ? 3.307 5.168 9.910 1.00 97.81 93 ARG A O 1
ATOM 757 N N . LEU A 1 94 ? 2.773 6.038 7.917 1.00 97.81 94 LEU A N 1
ATOM 758 C CA . LEU A 1 94 ? 3.829 5.288 7.229 1.00 97.81 94 LEU A CA 1
ATOM 759 C C . LEU A 1 94 ? 5.206 5.745 7.737 1.00 97.81 94 LEU A C 1
ATOM 761 O O . LEU A 1 94 ? 5.409 6.947 7.909 1.00 97.81 94 LEU A O 1
ATOM 765 N N . PRO A 1 95 ? 6.166 4.831 7.947 1.00 94.69 95 PRO A N 1
ATOM 766 C CA . PRO A 1 95 ? 7.450 5.174 8.561 1.00 94.69 95 PRO A CA 1
ATOM 767 C C . PRO A 1 95 ? 8.283 6.125 7.689 1.00 94.69 95 PRO A C 1
ATOM 769 O O . PRO A 1 95 ? 8.888 7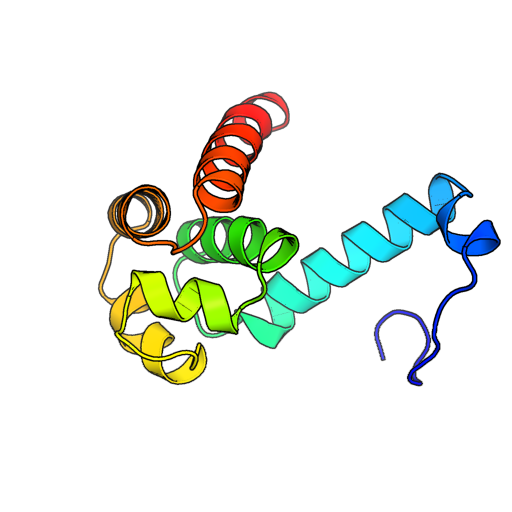.068 8.196 1.00 94.69 95 PRO A O 1
ATOM 772 N N . PHE A 1 96 ? 8.261 5.937 6.369 1.00 96.50 96 PHE A N 1
ATOM 773 C CA . PHE A 1 96 ? 9.119 6.676 5.447 1.00 96.50 96 PHE A CA 1
ATOM 774 C C . PHE A 1 96 ? 8.418 7.913 4.877 1.00 96.50 96 PHE A C 1
ATOM 776 O O . PHE A 1 96 ? 7.338 7.818 4.288 1.00 96.50 96 PHE A O 1
ATOM 783 N N . LYS A 1 97 ? 9.058 9.084 5.007 1.00 97.56 97 LYS A N 1
ATOM 784 C CA . LYS A 1 97 ? 8.566 10.355 4.440 1.00 97.56 97 LYS A CA 1
ATOM 785 C C . LYS A 1 97 ? 8.410 10.277 2.921 1.00 97.56 97 LYS A C 1
ATOM 787 O O . LYS A 1 97 ? 7.421 10.775 2.390 1.00 97.56 97 LYS A O 1
ATOM 792 N N . GLU A 1 98 ? 9.350 9.620 2.246 1.00 97.19 98 GLU A N 1
ATOM 793 C CA . GLU A 1 98 ? 9.302 9.401 0.800 1.00 97.19 98 GLU A CA 1
ATOM 794 C C . GLU A 1 98 ? 8.021 8.669 0.384 1.00 97.19 98 GLU A C 1
ATOM 796 O O . GLU A 1 98 ? 7.283 9.167 -0.461 1.00 97.19 98 GLU A O 1
ATOM 801 N N . THR A 1 99 ? 7.681 7.559 1.045 1.00 96.62 99 THR A N 1
ATOM 802 C CA . THR A 1 99 ? 6.461 6.801 0.739 1.00 96.62 99 THR A CA 1
ATOM 803 C C . THR A 1 99 ? 5.197 7.627 0.973 1.00 96.62 99 THR A C 1
ATOM 805 O O . THR A 1 99 ? 4.265 7.563 0.172 1.00 96.62 99 THR A O 1
ATOM 808 N N . ARG A 1 100 ? 5.154 8.459 2.024 1.00 98.44 100 ARG A N 1
ATOM 809 C CA . ARG A 1 100 ? 4.019 9.376 2.262 1.00 98.44 100 ARG A CA 1
ATOM 810 C C . ARG A 1 100 ? 3.861 10.369 1.108 1.00 98.44 100 ARG A C 1
ATOM 812 O O . ARG A 1 100 ? 2.752 10.575 0.615 1.00 98.44 100 ARG A O 1
ATOM 819 N N . ASN A 1 101 ? 4.971 10.926 0.626 1.00 98.31 101 ASN A N 1
ATOM 820 C CA . ASN A 1 101 ? 4.97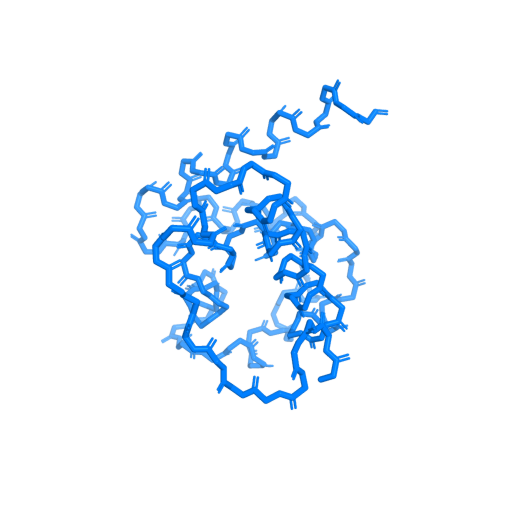7 11.814 -0.536 1.00 98.31 101 ASN A CA 1
ATOM 821 C C . ASN A 1 101 ? 4.576 11.083 -1.825 1.00 98.31 101 ASN A C 1
ATOM 823 O O . ASN A 1 101 ? 3.815 11.634 -2.620 1.00 98.31 101 ASN A O 1
ATOM 827 N N . TYR A 1 102 ? 5.045 9.847 -2.016 1.00 98.06 102 TYR A N 1
ATOM 828 C CA . TYR A 1 102 ? 4.710 9.007 -3.164 1.00 98.06 102 TYR A CA 1
ATOM 829 C C . TYR A 1 102 ? 3.204 8.741 -3.239 1.00 98.06 102 TYR A C 1
ATOM 831 O O . TYR A 1 102 ? 2.587 9.021 -4.265 1.00 98.06 102 TYR A O 1
ATOM 839 N N . VAL A 1 103 ? 2.592 8.305 -2.130 1.00 98.00 103 VAL A N 1
ATOM 840 C CA . VAL A 1 103 ? 1.140 8.083 -2.032 1.00 98.00 103 VAL A CA 1
ATOM 841 C C . VAL A 1 103 ? 0.374 9.359 -2.380 1.00 98.00 103 VAL A C 1
ATOM 843 O O . VAL A 1 103 ? -0.491 9.332 -3.251 1.00 98.00 103 VAL A O 1
ATOM 846 N N . LYS A 1 104 ? 0.744 10.502 -1.786 1.00 97.94 104 LYS A N 1
ATOM 847 C CA . LYS A 1 104 ? 0.111 11.796 -2.087 1.00 97.94 104 LYS A CA 1
ATOM 848 C C . LYS A 1 104 ? 0.214 12.166 -3.572 1.00 97.94 104 LYS A C 1
ATOM 850 O O . LYS A 1 104 ? -0.766 12.613 -4.164 1.00 97.94 104 LYS A O 1
ATOM 855 N N . LYS A 1 105 ? 1.398 12.001 -4.174 1.00 97.88 105 LYS A N 1
ATOM 856 C CA . LYS A 1 105 ? 1.671 12.360 -5.575 1.00 97.88 105 LYS A CA 1
ATOM 857 C C . LYS A 1 105 ? 0.891 11.478 -6.548 1.00 97.88 105 LYS A C 1
ATOM 859 O O . LYS A 1 105 ? 0.248 12.008 -7.450 1.00 97.88 105 LYS A O 1
ATOM 864 N N . VAL A 1 106 ? 0.951 10.157 -6.377 1.00 97.19 106 VAL A N 1
ATOM 865 C CA . VAL A 1 106 ? 0.290 9.207 -7.282 1.00 97.19 106 VAL A CA 1
ATOM 866 C C . VAL A 1 106 ? -1.223 9.344 -7.180 1.00 97.19 106 VAL A C 1
ATOM 868 O O . VAL A 1 106 ? -1.862 9.532 -8.209 1.00 97.19 106 VAL A O 1
ATOM 871 N N . THR A 1 107 ? -1.789 9.379 -5.968 1.00 95.56 107 THR A N 1
ATOM 872 C CA . THR A 1 107 ? -3.237 9.562 -5.784 1.00 95.56 107 THR A CA 1
ATOM 873 C C . THR A 1 107 ? -3.734 10.866 -6.415 1.00 95.56 107 THR A C 1
ATOM 875 O O . THR A 1 107 ? -4.743 10.854 -7.112 1.00 95.56 107 THR A O 1
ATOM 878 N N . LYS A 1 108 ? -3.004 11.984 -6.256 1.00 95.31 108 LYS A N 1
ATOM 879 C CA . LYS A 1 108 ? -3.354 13.263 -6.905 1.00 95.31 108 LYS A CA 1
ATOM 880 C C . LYS A 1 108 ? -3.298 13.188 -8.434 1.00 95.31 108 LYS A C 1
ATOM 882 O O . LYS A 1 108 ? -4.064 13.865 -9.105 1.00 95.31 108 LYS A O 1
ATOM 887 N N . ASN A 1 109 ? -2.359 12.432 -8.996 1.00 94.69 109 ASN A N 1
ATOM 888 C CA . ASN A 1 109 ? -2.239 12.306 -10.446 1.00 94.69 109 ASN A CA 1
ATOM 889 C C . ASN A 1 109 ? -3.270 11.342 -11.037 1.00 94.69 109 ASN A C 1
ATOM 891 O O . ASN A 1 109 ? -3.676 11.559 -12.170 1.00 94.69 109 ASN A O 1
ATOM 895 N N . MET A 1 110 ? -3.717 10.322 -10.297 1.00 92.38 110 MET A N 1
ATOM 896 C CA . MET A 1 110 ? -4.731 9.377 -10.780 1.00 92.38 110 MET A CA 1
ATOM 897 C C . MET A 1 110 ? -6.030 10.067 -11.196 1.00 92.38 110 MET A C 1
ATOM 899 O O . MET A 1 110 ? -6.606 9.682 -12.203 1.00 92.38 110 MET A O 1
ATOM 903 N N . SER A 1 111 ? -6.448 11.126 -10.496 1.00 85.38 111 SER A N 1
ATOM 904 C CA . SER A 1 111 ? -7.656 11.886 -10.850 1.00 85.38 111 SER A CA 1
ATOM 905 C C . SER A 1 111 ? -7.564 12.635 -12.185 1.00 85.38 111 SER A C 1
ATOM 907 O O . SER A 1 111 ? -8.530 13.268 -12.578 1.00 85.38 111 SER A O 1
ATOM 909 N N . LYS A 1 112 ? -6.397 12.655 -12.840 1.00 89.06 112 LYS A N 1
ATOM 910 C CA . LYS A 1 112 ? -6.216 13.249 -14.174 1.00 89.06 112 LYS A CA 1
ATOM 911 C C . LYS A 1 112 ? -6.403 12.241 -15.308 1.00 89.06 112 LYS A C 1
ATOM 913 O O . LYS A 1 112 ? -6.437 12.647 -16.461 1.00 89.06 112 LYS A O 1
ATOM 918 N N . TYR A 1 113 ? -6.424 10.951 -14.984 1.00 82.00 113 TYR A N 1
ATOM 919 C CA . TYR A 1 113 ? -6.472 9.843 -15.942 1.00 82.00 113 TYR A CA 1
ATOM 920 C C . TYR A 1 113 ? -7.726 8.970 -15.754 1.00 82.00 113 TYR A C 1
ATOM 922 O O . TYR A 1 113 ? -7.815 7.901 -16.354 1.00 82.00 113 TYR A O 1
ATOM 930 N N . LEU A 1 114 ? -8.646 9.411 -14.890 1.00 68.31 114 LEU A N 1
ATOM 931 C CA . LEU A 1 114 ? -9.968 8.844 -14.621 1.00 68.31 114 LEU A CA 1
ATOM 932 C C . LEU A 1 114 ? -11.014 9.890 -14.995 1.00 68.31 114 LEU A C 1
ATOM 934 O O . LEU A 1 114 ? -12.065 9.478 -15.521 1.00 68.31 114 LEU A O 1
#

Radius of gyration: 14.74 Å; chains: 1; bounding box: 32×33×38 Å

pLDDT: mean 92.35, std 11.7, range [47.41, 98.81]

Sequence (114 aa):
KHLYGKAKVLAPSYLYSTDNNITVGSAYLHVLYYKYLRKVKDPRSRIYCTIAAYNTGASNVARAFIKKQHFNQAVNHINKLSSDEVYQALLKRLPFKETRNYVKKVTKNMSKYL

Foldseek 3Di:
DQPPVDDDDDDVVQCPPPVSVCSVLVSLLVCQQVPVLVLQPDNLLSVLCSQLCSPVNQLLLLQLQDVGSDNVVSSVRNNVDDSVVSLVSQLPGRPDPVSNVSSVVVVVCVVVVD